Protein AF-A0A953C6B4-F1 (afdb_monomer_lite)

Sequence (116 aa):
MTVPATKDIDAVPDIPLSLEAVELELALQAAEAEEFDKALHGAGARLLFGVHPATGTAQPYVAAVVVGDGADRQFLIVTRPAEGAVSVETAETSKSPLARLAPSFAAVMERWPLPA

Radius of gyration: 17.21 Å; chains: 1; bounding box: 47×42×57 Å

Structure (mmCIF, N/CA/C/O backbone):
data_AF-A0A953C6B4-F1
#
_entry.id   AF-A0A953C6B4-F1
#
loop_
_atom_site.group_PDB
_atom_site.id
_atom_site.type_symbol
_atom_site.label_atom_id
_atom_site.label_alt_id
_atom_site.label_comp_id
_atom_site.label_asym_id
_atom_site.label_entity_id
_atom_site.label_seq_id
_atom_site.pdbx_PDB_ins_code
_atom_site.Cartn_x
_atom_site.Cartn_y
_atom_site.Cartn_z
_atom_site.occupancy
_atom_site.B_iso_or_equiv
_atom_site.auth_seq_id
_atom_site.auth_comp_id
_atom_site.auth_asym_id
_atom_site.auth_atom_id
_atom_site.pdbx_PDB_model_num
ATOM 1 N N . MET A 1 1 ? -26.627 29.272 -37.960 1.00 39.91 1 MET A N 1
ATOM 2 C CA . MET A 1 1 ? -26.473 29.216 -36.491 1.00 39.91 1 MET A CA 1
ATOM 3 C C . MET A 1 1 ? -25.442 28.145 -36.198 1.00 39.91 1 MET A C 1
ATOM 5 O O . MET A 1 1 ? -25.710 26.982 -36.455 1.00 39.91 1 MET A O 1
ATOM 9 N N . THR A 1 2 ? -24.242 28.553 -35.795 1.00 42.84 2 THR A N 1
ATOM 10 C CA . THR A 1 2 ? -23.129 27.651 -35.474 1.00 42.84 2 THR A CA 1
ATOM 11 C C . THR A 1 2 ? -23.256 27.246 -34.013 1.00 42.84 2 THR A C 1
ATOM 13 O O . THR A 1 2 ? -23.220 28.106 -33.137 1.00 42.84 2 THR A O 1
ATOM 16 N N . VAL A 1 3 ? -23.452 25.955 -33.757 1.00 48.31 3 VAL A N 1
ATOM 17 C CA . VAL A 1 3 ? -23.350 25.365 -32.416 1.00 48.31 3 VAL A CA 1
ATOM 18 C C . VAL A 1 3 ? -21.867 25.120 -32.092 1.00 48.31 3 VAL A C 1
ATOM 20 O O . VAL A 1 3 ? -21.134 24.683 -32.981 1.00 48.31 3 VAL A O 1
ATOM 23 N N . PRO A 1 4 ? -21.390 25.453 -30.879 1.00 49.12 4 PRO A N 1
ATOM 24 C CA . PRO A 1 4 ? -19.970 25.416 -30.555 1.00 49.12 4 PRO A CA 1
ATOM 25 C C . PRO A 1 4 ? -19.484 23.986 -30.299 1.00 49.12 4 PRO A C 1
ATOM 27 O O . PRO A 1 4 ? -20.201 23.165 -29.728 1.00 49.12 4 PRO A O 1
ATOM 30 N N . ALA A 1 5 ? -18.240 23.725 -30.703 1.00 48.09 5 ALA A N 1
ATOM 31 C CA . ALA A 1 5 ? -17.498 22.519 -30.371 1.00 48.09 5 ALA A CA 1
ATOM 32 C C . ALA A 1 5 ? -17.418 22.351 -28.847 1.00 48.09 5 ALA A C 1
ATOM 34 O O . ALA A 1 5 ? -16.958 23.245 -28.131 1.00 48.09 5 ALA A O 1
ATOM 35 N N . THR A 1 6 ? -17.884 21.206 -28.353 1.00 45.12 6 THR A N 1
ATOM 36 C CA . THR A 1 6 ? -17.662 20.783 -26.974 1.00 45.12 6 THR A CA 1
ATOM 37 C C . THR A 1 6 ? -16.169 20.535 -26.810 1.00 45.12 6 THR A C 1
ATOM 39 O O . THR A 1 6 ? -15.610 19.631 -27.416 1.00 45.12 6 THR A O 1
ATOM 42 N N . LYS A 1 7 ? -15.539 21.419 -26.038 1.00 45.12 7 LYS A N 1
ATOM 43 C CA . LYS A 1 7 ? -14.154 21.355 -25.582 1.00 45.12 7 LYS A CA 1
ATOM 44 C C . LYS A 1 7 ? -13.857 19.961 -25.029 1.00 45.12 7 LYS A C 1
ATOM 46 O O . LYS A 1 7 ? -14.518 19.551 -24.075 1.00 45.12 7 LYS A O 1
ATOM 51 N N . ASP A 1 8 ? -12.874 19.289 -25.628 1.00 43.97 8 ASP A N 1
ATOM 52 C CA . ASP A 1 8 ? -12.202 18.119 -25.074 1.00 43.97 8 ASP A CA 1
ATOM 53 C C . ASP A 1 8 ? -11.915 18.369 -23.590 1.00 43.97 8 ASP A C 1
ATOM 55 O O . ASP A 1 8 ? -11.144 19.253 -23.208 1.00 43.97 8 ASP A O 1
ATOM 59 N N . ILE A 1 9 ? -12.637 17.645 -22.743 1.00 48.84 9 ILE A N 1
ATOM 60 C CA . ILE A 1 9 ? -12.288 17.472 -21.343 1.00 48.84 9 ILE A CA 1
ATOM 61 C C . ILE A 1 9 ? -11.162 16.449 -21.342 1.00 48.84 9 ILE A C 1
ATOM 63 O O . ILE A 1 9 ? -11.391 15.311 -21.743 1.00 48.84 9 ILE A O 1
ATOM 67 N N . ASP A 1 10 ? -9.962 16.887 -20.956 1.00 40.78 10 ASP A N 1
ATOM 68 C CA . ASP A 1 10 ? -8.794 16.045 -20.698 1.00 40.78 10 ASP A CA 1
ATOM 69 C C . ASP A 1 10 ? -9.231 14.748 -20.006 1.00 40.78 10 ASP A C 1
ATOM 71 O O . ASP A 1 10 ? -9.548 14.731 -18.813 1.00 40.78 10 ASP A O 1
ATOM 75 N N . ALA A 1 11 ? -9.288 13.661 -20.774 1.00 42.50 11 ALA A N 1
ATOM 76 C CA . ALA A 1 11 ? -9.451 12.332 -20.227 1.00 42.50 11 ALA A CA 1
ATOM 77 C C . ALA A 1 11 ? -8.135 12.001 -19.526 1.00 42.50 11 ALA A C 1
ATOM 79 O O . ALA A 1 11 ? -7.171 11.566 -20.154 1.00 42.50 11 ALA A O 1
ATOM 80 N N . VAL A 1 12 ? -8.080 12.262 -18.220 1.00 48.44 12 VAL A N 1
ATOM 81 C CA . VAL A 1 12 ? -7.109 11.600 -17.350 1.00 48.44 12 VAL A CA 1
ATOM 82 C C . VAL A 1 12 ? -7.309 10.104 -17.597 1.00 48.44 12 VAL A C 1
ATOM 84 O O . VAL A 1 12 ? -8.446 9.646 -17.450 1.00 48.44 12 VAL A O 1
ATOM 87 N N . PRO A 1 13 ? -6.292 9.352 -18.053 1.00 48.25 13 PRO A N 1
ATOM 88 C CA . PRO A 1 13 ? -6.466 7.927 -18.254 1.00 48.25 13 PRO A CA 1
ATOM 89 C C . PRO A 1 13 ? -6.839 7.317 -16.904 1.00 48.25 13 PRO A C 1
ATOM 91 O O . PRO A 1 13 ? -6.096 7.431 -15.930 1.00 48.25 13 PRO A O 1
ATOM 94 N N . ASP A 1 14 ? -8.026 6.721 -16.846 1.00 56.19 14 ASP A N 1
ATOM 95 C CA . ASP A 1 14 ? -8.404 5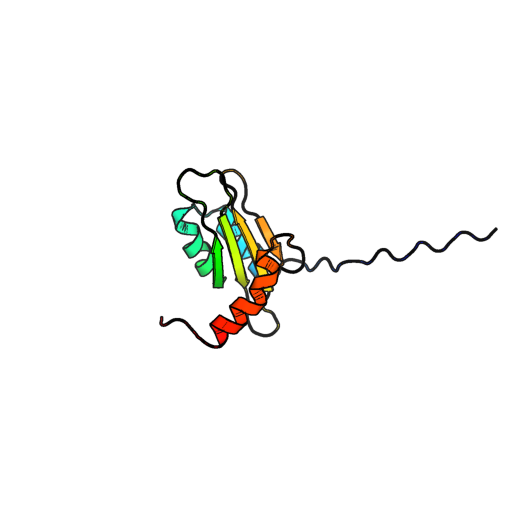.794 -15.791 1.00 56.19 14 ASP A CA 1
ATOM 96 C C . ASP A 1 14 ? -7.509 4.575 -15.992 1.00 56.19 14 ASP A C 1
ATOM 98 O O . ASP A 1 14 ? -7.803 3.709 -16.814 1.00 56.19 14 ASP A O 1
ATOM 102 N N . ILE A 1 15 ? -6.315 4.600 -15.398 1.00 58.12 15 ILE A N 1
ATOM 103 C CA . ILE A 1 15 ? -5.410 3.460 -15.454 1.00 58.12 15 ILE A CA 1
ATOM 104 C C . ILE A 1 15 ? -6.012 2.437 -14.502 1.00 58.12 15 ILE A C 1
ATOM 106 O O . ILE A 1 15 ? -5.991 2.666 -13.287 1.00 58.12 15 ILE A O 1
ATOM 110 N N . PRO A 1 16 ? -6.589 1.342 -15.023 1.00 72.50 16 PRO A N 1
ATOM 111 C CA . PRO A 1 16 ? -7.207 0.357 -14.163 1.00 72.50 16 PRO A CA 1
ATOM 112 C C . PRO A 1 16 ? -6.143 -0.239 -13.239 1.00 72.50 16 PRO A C 1
ATOM 114 O O . PRO A 1 16 ? -4.978 -0.392 -13.616 1.00 72.50 16 PRO A O 1
ATOM 117 N N . LEU A 1 17 ? -6.547 -0.580 -12.018 1.00 82.12 17 LEU A N 1
ATOM 118 C CA . LEU A 1 17 ? -5.734 -1.416 -11.141 1.00 82.12 17 LEU A CA 1
ATOM 119 C C . LEU A 1 17 ? -5.370 -2.707 -11.887 1.00 82.12 17 LEU A C 1
ATOM 121 O O . LEU A 1 17 ? -6.243 -3.335 -12.495 1.00 82.12 17 LEU A O 1
ATOM 125 N N . SER A 1 18 ? -4.092 -3.093 -11.859 1.00 88.69 18 SER A N 1
ATOM 126 C CA . SER A 1 18 ? -3.682 -4.403 -12.362 1.00 88.69 18 SER A CA 1
ATOM 127 C C . SER A 1 18 ? -4.338 -5.525 -11.550 1.00 88.69 18 SER A C 1
ATOM 129 O O . SER A 1 18 ? -4.871 -5.299 -10.458 1.00 88.69 18 SER A O 1
ATOM 131 N N . LEU A 1 19 ? -4.289 -6.758 -12.062 1.00 90.19 19 LEU A N 1
ATOM 132 C CA . LEU A 1 19 ? -4.809 -7.917 -11.331 1.00 90.19 19 LEU A CA 1
ATOM 133 C C . LEU A 1 19 ? -4.112 -8.061 -9.969 1.00 90.19 19 LEU A C 1
ATOM 135 O O . LEU A 1 19 ? -4.780 -8.257 -8.960 1.00 90.19 19 LEU A O 1
ATOM 139 N N . GLU A 1 20 ? -2.794 -7.867 -9.932 1.00 90.00 20 GLU A N 1
ATOM 140 C CA . GLU A 1 20 ? -1.981 -7.905 -8.714 1.00 90.00 20 GLU A CA 1
ATOM 141 C C . GLU A 1 20 ? -2.425 -6.839 -7.708 1.00 90.00 20 GLU A C 1
ATOM 143 O O . GLU A 1 20 ? -2.450 -7.085 -6.505 1.00 90.00 20 GLU A O 1
ATOM 148 N N . ALA A 1 21 ? -2.806 -5.651 -8.183 1.00 91.19 21 ALA A N 1
ATOM 149 C CA . ALA A 1 21 ? -3.303 -4.585 -7.325 1.00 91.19 21 ALA A CA 1
ATOM 150 C C . ALA A 1 21 ? -4.682 -4.917 -6.722 1.00 91.19 21 ALA A C 1
ATOM 152 O O . ALA A 1 21 ? -4.931 -4.608 -5.557 1.00 91.19 21 ALA A O 1
ATOM 153 N N . VAL A 1 22 ? -5.555 -5.586 -7.483 1.00 91.62 22 VAL A N 1
ATOM 154 C CA . VAL A 1 22 ? -6.860 -6.067 -6.993 1.00 91.62 22 VAL A CA 1
ATOM 155 C C . VAL A 1 22 ? -6.686 -7.207 -5.985 1.00 91.62 22 VAL A C 1
ATOM 157 O O . VAL A 1 22 ? -7.338 -7.219 -4.941 1.00 91.62 22 VAL A O 1
ATOM 160 N N . GLU A 1 23 ? -5.793 -8.158 -6.257 1.00 91.69 23 GLU A N 1
ATOM 161 C CA . GLU A 1 23 ? -5.469 -9.246 -5.328 1.00 91.69 23 GLU A CA 1
ATOM 162 C C . GLU A 1 23 ? -4.868 -8.714 -4.024 1.00 91.69 23 GLU A C 1
ATOM 164 O O . GLU A 1 23 ? -5.253 -9.155 -2.938 1.00 91.69 23 GLU A O 1
ATOM 169 N N . LEU A 1 24 ? -3.983 -7.719 -4.128 1.00 92.81 24 LEU A N 1
ATOM 170 C CA . LEU A 1 24 ? -3.440 -7.001 -2.984 1.00 92.81 24 LEU A CA 1
ATOM 171 C C . LEU A 1 24 ? -4.549 -6.355 -2.156 1.00 92.81 24 LEU A C 1
ATOM 173 O O . LEU A 1 24 ? -4.586 -6.544 -0.943 1.00 92.81 24 LEU A O 1
ATOM 177 N N . GLU A 1 25 ? -5.458 -5.610 -2.785 1.00 92.12 25 GLU A N 1
ATOM 178 C CA . GLU A 1 25 ? -6.570 -4.979 -2.077 1.00 92.12 25 GLU A CA 1
ATOM 179 C C . GLU A 1 25 ? -7.395 -6.018 -1.312 1.00 92.12 25 GLU A C 1
ATOM 181 O O . GLU A 1 25 ? -7.609 -5.862 -0.110 1.00 92.12 25 GLU A O 1
ATOM 186 N N . LEU A 1 26 ? -7.784 -7.115 -1.967 1.00 91.88 26 LEU A N 1
ATOM 187 C CA . LEU A 1 26 ? -8.547 -8.197 -1.342 1.00 91.88 26 LEU A CA 1
ATOM 188 C C . LEU A 1 26 ? -7.808 -8.836 -0.160 1.00 91.88 26 LEU A C 1
ATOM 190 O O . LEU A 1 26 ? -8.424 -9.088 0.878 1.00 91.88 26 LEU A O 1
ATOM 194 N N . ALA A 1 27 ? -6.500 -9.070 -0.287 1.00 92.44 27 ALA A N 1
ATOM 195 C CA . ALA A 1 27 ? -5.684 -9.602 0.800 1.00 92.44 27 ALA A CA 1
ATOM 196 C C . ALA A 1 27 ? -5.650 -8.648 2.005 1.00 92.44 27 ALA A C 1
ATOM 198 O O . ALA A 1 27 ? -5.740 -9.092 3.149 1.00 92.44 27 ALA A O 1
ATOM 199 N N . LEU A 1 28 ? -5.570 -7.337 1.760 1.00 92.50 28 LEU A N 1
ATOM 200 C CA . LEU A 1 28 ? -5.514 -6.326 2.814 1.00 92.50 28 LEU A CA 1
ATOM 201 C C . LEU A 1 28 ? -6.864 -6.076 3.486 1.00 92.50 28 LEU A C 1
ATOM 203 O O . LEU A 1 28 ? -6.880 -5.762 4.673 1.00 92.50 28 LEU A O 1
ATOM 207 N N . GLN A 1 29 ? -7.986 -6.245 2.778 1.00 92.00 29 GLN A N 1
ATOM 208 C CA . GLN A 1 29 ? -9.314 -6.177 3.407 1.00 92.00 29 GLN A CA 1
ATOM 209 C C . GLN A 1 29 ? -9.501 -7.252 4.483 1.00 92.00 29 GLN A C 1
ATOM 211 O O . GLN A 1 29 ? -10.253 -7.049 5.432 1.00 92.00 29 GLN A O 1
ATOM 216 N N . ALA A 1 30 ? -8.838 -8.400 4.330 1.00 88.06 30 ALA A N 1
ATOM 217 C CA . ALA A 1 30 ? -8.906 -9.509 5.276 1.00 88.06 30 ALA A CA 1
ATOM 218 C C . ALA A 1 30 ? -7.834 -9.441 6.381 1.00 88.06 30 ALA A C 1
ATOM 220 O O . ALA A 1 30 ? -7.840 -10.289 7.271 1.00 88.06 30 ALA A O 1
ATOM 221 N N . ALA A 1 31 ? -6.903 -8.484 6.310 1.00 88.00 31 ALA A N 1
ATOM 222 C CA . ALA A 1 31 ? -5.750 -8.417 7.197 1.00 88.00 31 ALA A CA 1
ATOM 223 C C . ALA A 1 31 ? -6.018 -7.563 8.444 1.00 88.00 31 ALA A C 1
ATOM 225 O O . ALA A 1 31 ? -6.479 -6.420 8.366 1.00 88.00 31 ALA A O 1
ATOM 226 N N . GLU A 1 32 ? -5.626 -8.094 9.600 1.00 84.88 32 GLU A N 1
ATOM 227 C CA . GLU A 1 32 ? -5.565 -7.327 10.842 1.00 84.88 32 GLU A CA 1
ATOM 228 C C . GLU A 1 32 ? -4.400 -6.322 10.825 1.00 84.88 32 GLU A C 1
ATOM 230 O O . GLU A 1 32 ? -3.483 -6.395 10.000 1.00 84.88 32 GLU A O 1
ATOM 235 N N . ALA A 1 33 ? -4.419 -5.363 11.756 1.00 79.06 33 ALA A N 1
ATOM 236 C CA . ALA A 1 33 ? -3.434 -4.278 11.806 1.00 79.06 33 ALA A CA 1
ATOM 237 C C . ALA A 1 33 ? -1.994 -4.783 11.889 1.00 79.06 33 ALA A C 1
ATOM 239 O O . ALA A 1 33 ? -1.101 -4.270 11.218 1.00 79.06 33 ALA A O 1
ATOM 240 N N . GLU A 1 34 ? -1.788 -5.781 12.736 1.00 81.75 34 GLU A N 1
ATOM 241 C CA . GLU A 1 34 ? -0.496 -6.363 13.065 1.00 81.75 34 GLU A CA 1
ATOM 242 C C . GLU A 1 34 ? 0.034 -7.256 11.938 1.00 81.75 34 GLU A C 1
ATOM 244 O O . GLU A 1 34 ? 1.225 -7.560 11.892 1.00 81.75 34 GLU A O 1
ATOM 249 N N . GLU A 1 35 ? -0.838 -7.667 11.017 1.00 86.31 35 GLU A N 1
ATOM 250 C CA . GLU A 1 35 ? -0.512 -8.550 9.899 1.00 86.31 35 GLU A CA 1
ATOM 251 C C . GLU A 1 35 ? -0.398 -7.800 8.570 1.00 86.31 35 GLU A C 1
ATOM 253 O O . GLU A 1 35 ? -0.079 -8.409 7.550 1.00 86.31 35 GLU A O 1
ATOM 258 N N . PHE A 1 36 ? -0.615 -6.483 8.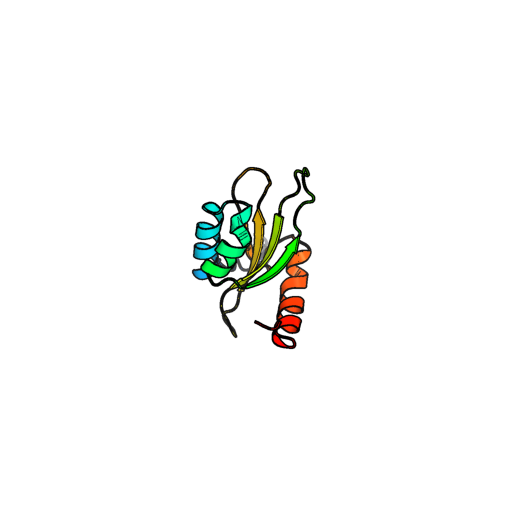568 1.00 84.12 36 PHE A N 1
ATOM 259 C CA . PHE A 1 36 ? -0.717 -5.688 7.347 1.00 84.12 36 PHE A CA 1
ATOM 260 C C . PHE A 1 36 ? 0.535 -5.782 6.465 1.00 84.12 36 PHE A C 1
ATOM 262 O O . PHE A 1 36 ? 0.439 -6.075 5.275 1.00 84.12 36 PHE A O 1
ATOM 269 N N . ASP A 1 37 ? 1.726 -5.645 7.054 1.00 84.06 37 ASP A N 1
ATOM 270 C CA . ASP A 1 37 ? 2.994 -5.764 6.321 1.00 84.06 37 ASP A CA 1
ATOM 271 C C . ASP A 1 37 ? 3.210 -7.185 5.772 1.00 84.06 37 ASP A C 1
ATOM 273 O O . ASP A 1 37 ? 3.754 -7.381 4.682 1.00 84.06 37 ASP A O 1
ATOM 277 N N . LYS A 1 38 ? 2.736 -8.203 6.500 1.00 87.38 38 LYS A N 1
ATOM 278 C CA . LYS A 1 38 ? 2.791 -9.599 6.056 1.00 87.38 38 LYS A CA 1
ATOM 279 C C . LYS A 1 38 ? 1.819 -9.848 4.902 1.00 87.38 38 LYS A C 1
ATOM 281 O O . LYS A 1 38 ? 2.175 -10.573 3.977 1.00 87.38 38 LYS A O 1
ATOM 286 N N . ALA A 1 39 ? 0.629 -9.254 4.940 1.00 90.62 39 ALA A N 1
ATOM 287 C CA . ALA A 1 39 ? -0.353 -9.332 3.865 1.00 90.62 39 ALA A CA 1
ATOM 288 C C . ALA A 1 39 ? 0.155 -8.645 2.589 1.00 90.62 39 ALA A C 1
ATOM 290 O O . ALA A 1 39 ? 0.063 -9.240 1.517 1.00 90.62 39 ALA A O 1
ATOM 291 N N . LEU A 1 40 ? 0.787 -7.468 2.711 1.00 90.31 40 LEU A N 1
ATOM 292 C CA . LEU A 1 40 ? 1.466 -6.791 1.598 1.00 90.31 40 LEU A CA 1
ATOM 293 C C . LEU A 1 40 ? 2.473 -7.728 0.915 1.00 90.31 40 LEU A C 1
ATOM 295 O O . LEU A 1 40 ? 2.379 -7.981 -0.285 1.00 90.31 40 LEU A O 1
ATOM 299 N N . HIS A 1 41 ? 3.404 -8.290 1.691 1.00 87.12 41 HIS A N 1
ATOM 300 C CA . HIS A 1 41 ? 4.422 -9.196 1.156 1.00 87.12 41 HIS A CA 1
ATOM 301 C C . HIS A 1 41 ? 3.828 -10.498 0.600 1.00 87.12 41 HIS A C 1
ATOM 303 O O . HIS A 1 41 ? 4.289 -10.993 -0.427 1.00 87.12 41 HIS A O 1
ATOM 309 N N . GLY A 1 42 ? 2.804 -11.055 1.253 1.00 87.62 42 GLY A N 1
ATOM 310 C CA . GLY A 1 42 ? 2.133 -12.283 0.822 1.00 87.62 42 GLY A CA 1
ATOM 311 C C . GLY A 1 42 ? 1.404 -12.144 -0.516 1.00 87.62 42 GLY A C 1
ATOM 312 O O . GLY A 1 42 ? 1.362 -13.103 -1.280 1.00 87.62 42 GLY A O 1
ATOM 313 N N . ALA A 1 43 ? 0.897 -10.948 -0.820 1.00 88.75 43 ALA A N 1
ATOM 314 C CA . ALA A 1 43 ? 0.279 -10.602 -2.099 1.00 88.75 43 ALA A CA 1
ATOM 315 C C . ALA A 1 43 ? 1.299 -10.187 -3.182 1.00 88.75 43 ALA A C 1
ATOM 317 O O . ALA A 1 43 ? 0.922 -9.690 -4.238 1.00 88.75 43 ALA A O 1
ATOM 318 N N . GLY A 1 44 ? 2.604 -10.353 -2.931 1.00 87.75 44 GLY A N 1
ATOM 319 C CA . GLY A 1 44 ? 3.655 -10.012 -3.894 1.00 87.75 44 GLY A CA 1
ATOM 320 C C . GLY A 1 44 ? 3.955 -8.514 -4.006 1.00 87.75 44 GLY A C 1
ATOM 321 O O . GLY A 1 44 ? 4.742 -8.114 -4.866 1.00 87.75 44 GLY A O 1
ATOM 322 N N . ALA A 1 45 ? 3.384 -7.677 -3.135 1.00 92.56 45 ALA A N 1
ATOM 323 C CA . ALA A 1 45 ? 3.726 -6.265 -3.070 1.00 92.56 45 ALA A CA 1
ATOM 324 C C . ALA A 1 45 ? 5.025 -6.056 -2.285 1.00 92.56 45 ALA A C 1
ATOM 326 O O . ALA A 1 45 ? 5.272 -6.679 -1.251 1.00 92.56 45 ALA A O 1
ATOM 327 N N . ARG A 1 46 ? 5.854 -5.121 -2.749 1.00 91.56 46 ARG A N 1
ATOM 328 C CA . ARG A 1 46 ? 7.033 -4.649 -2.016 1.00 91.56 46 ARG A CA 1
ATOM 329 C C . ARG A 1 46 ? 6.719 -3.307 -1.371 1.00 91.56 46 ARG A C 1
ATOM 331 O O . ARG A 1 46 ? 6.366 -2.352 -2.067 1.00 91.56 46 ARG A O 1
ATOM 338 N N . LEU A 1 47 ? 6.875 -3.227 -0.052 1.00 91.25 47 LEU A N 1
ATOM 339 C CA . LEU A 1 47 ? 6.729 -1.978 0.688 1.00 91.25 47 LEU A CA 1
ATOM 340 C C . LEU A 1 47 ? 7.888 -1.033 0.351 1.00 91.25 47 LEU A C 1
ATOM 342 O O . LEU A 1 47 ? 9.051 -1.396 0.513 1.00 91.25 47 LEU A O 1
ATOM 346 N N . LEU A 1 48 ? 7.574 0.180 -0.111 1.00 91.44 48 LEU A N 1
ATOM 347 C CA . LEU A 1 48 ? 8.573 1.226 -0.345 1.00 91.44 48 LEU A CA 1
ATOM 348 C C . LEU A 1 48 ? 8.788 2.049 0.922 1.00 91.44 48 LEU A C 1
ATOM 350 O O . LEU A 1 48 ? 9.919 2.283 1.337 1.00 91.44 48 LEU A O 1
ATOM 354 N N . PHE A 1 49 ? 7.686 2.493 1.525 1.00 89.12 49 PHE A N 1
ATOM 355 C CA . PHE A 1 49 ? 7.660 3.160 2.819 1.00 89.12 49 PHE A CA 1
ATOM 356 C C . PHE A 1 49 ? 6.222 3.207 3.348 1.00 89.12 49 PHE A C 1
ATOM 358 O O . PHE A 1 49 ? 5.262 3.267 2.577 1.00 89.12 49 PHE A O 1
ATOM 365 N N . GLY A 1 50 ? 6.086 3.220 4.672 1.00 87.50 50 GLY A N 1
ATOM 366 C CA . GLY A 1 50 ? 4.811 3.332 5.375 1.00 87.50 50 GLY A CA 1
ATOM 367 C C . GLY A 1 50 ? 4.862 4.430 6.428 1.00 87.50 50 GLY A C 1
ATOM 368 O O . GLY A 1 50 ? 5.876 4.626 7.099 1.00 87.50 50 GLY A O 1
ATOM 369 N N . VAL A 1 51 ? 3.761 5.158 6.571 1.00 86.44 51 VAL A N 1
ATOM 370 C CA . VAL A 1 51 ? 3.534 6.096 7.666 1.00 86.44 51 VAL A CA 1
ATOM 371 C C . VAL A 1 51 ? 2.563 5.427 8.626 1.00 86.44 51 VAL A C 1
ATOM 373 O O . VAL A 1 51 ? 1.368 5.326 8.349 1.00 86.44 51 VAL A O 1
ATOM 376 N N . HIS A 1 52 ? 3.096 4.946 9.750 1.00 80.44 52 HIS A N 1
ATOM 377 C CA . HIS A 1 52 ? 2.280 4.379 10.815 1.00 80.44 52 HIS A CA 1
ATOM 378 C C . HIS A 1 52 ? 1.703 5.488 11.694 1.00 80.44 52 HIS A C 1
ATOM 380 O O . HIS A 1 52 ? 2.435 6.410 12.073 1.00 80.44 52 HIS A O 1
ATOM 386 N N . PRO A 1 53 ? 0.412 5.404 12.054 1.00 76.69 53 PRO A N 1
ATOM 387 C CA . PRO A 1 53 ? -0.153 6.312 13.030 1.00 76.69 53 PRO A CA 1
ATOM 388 C C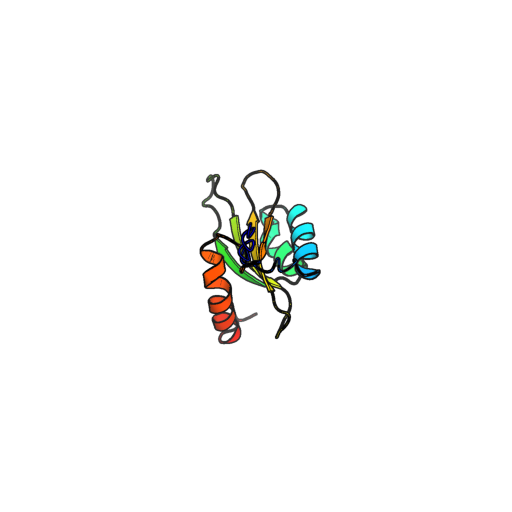 . PRO A 1 53 ? 0.547 6.118 14.373 1.00 76.69 53 PRO A C 1
ATOM 390 O O . PRO A 1 53 ? 0.854 4.995 14.782 1.00 76.69 53 PRO A O 1
ATOM 393 N N . ALA A 1 54 ? 0.783 7.218 15.087 1.00 74.56 54 ALA A N 1
ATOM 394 C CA . ALA A 1 54 ? 1.207 7.122 16.475 1.00 74.56 54 ALA A CA 1
ATOM 395 C C . ALA A 1 54 ? 0.127 6.384 17.285 1.00 74.56 54 ALA A C 1
ATOM 397 O O . ALA A 1 54 ? -1.074 6.558 17.040 1.00 74.56 54 ALA A O 1
ATOM 398 N N . THR A 1 55 ? 0.550 5.568 18.251 1.00 71.75 55 THR A N 1
ATOM 399 C CA . THR A 1 55 ? -0.356 4.780 19.094 1.00 71.75 55 THR A CA 1
ATOM 400 C C . THR A 1 55 ? -1.435 5.671 19.715 1.00 71.75 55 THR A C 1
ATOM 402 O O . THR A 1 55 ? -1.126 6.693 20.326 1.00 71.75 55 THR A O 1
ATOM 405 N N . GLY A 1 56 ? -2.704 5.287 19.556 1.00 67.94 56 GLY A N 1
ATOM 406 C CA . GLY A 1 56 ? -3.851 6.036 20.083 1.00 67.94 56 GLY A CA 1
ATOM 407 C C . GLY A 1 56 ? -4.310 7.222 19.227 1.00 67.94 56 GLY A C 1
ATOM 408 O O . GLY A 1 56 ? -5.175 7.978 19.664 1.00 67.94 56 GLY A O 1
ATOM 409 N N . THR A 1 57 ? -3.764 7.401 18.020 1.00 72.19 57 THR A N 1
ATOM 410 C CA . THR A 1 57 ? -4.282 8.383 17.055 1.00 72.19 57 THR A CA 1
ATOM 411 C C . THR A 1 57 ? -5.251 7.737 16.069 1.00 72.19 57 THR A C 1
ATOM 413 O O . THR A 1 57 ? -5.053 6.606 15.640 1.00 72.19 57 THR A O 1
ATOM 416 N N . ALA A 1 58 ? -6.280 8.483 15.664 1.00 77.38 58 ALA A N 1
ATOM 417 C CA . ALA A 1 58 ? -7.221 8.071 14.619 1.00 77.38 58 ALA A CA 1
ATOM 418 C C . ALA A 1 58 ? -6.674 8.305 13.194 1.00 77.38 58 ALA A C 1
ATOM 420 O O . ALA A 1 58 ? -7.443 8.386 12.237 1.00 77.38 58 ALA A O 1
ATOM 421 N N . GLN A 1 59 ? -5.358 8.501 13.043 1.00 82.81 59 GLN A N 1
ATOM 422 C CA . GLN A 1 59 ? -4.766 8.724 11.728 1.00 82.81 59 GLN A CA 1
ATOM 423 C C . GLN A 1 59 ? -4.737 7.413 10.934 1.00 82.81 59 GLN A C 1
ATOM 425 O O . GLN A 1 59 ? -4.495 6.354 11.515 1.00 82.81 59 GLN A O 1
ATOM 430 N N . PRO A 1 60 ? -4.979 7.461 9.614 1.00 87.00 60 PRO A N 1
ATOM 431 C CA . PRO A 1 60 ? -4.861 6.279 8.783 1.00 87.00 60 PRO A CA 1
ATOM 432 C C . PRO A 1 60 ? -3.395 5.853 8.672 1.00 87.00 60 PRO A C 1
ATOM 434 O O . PRO A 1 60 ? -2.494 6.691 8.595 1.00 87.00 60 PRO A O 1
ATOM 437 N N . TYR A 1 61 ? -3.168 4.546 8.602 1.00 88.50 61 TYR A N 1
ATOM 438 C CA . TYR A 1 61 ? -1.924 4.018 8.061 1.00 88.50 61 TYR A CA 1
ATOM 439 C C . TYR A 1 61 ? -1.912 4.265 6.553 1.00 88.50 61 TYR A C 1
ATOM 441 O O . TYR A 1 61 ? -2.887 3.957 5.867 1.00 88.50 61 TYR A O 1
ATOM 449 N N . VAL A 1 62 ? -0.821 4.826 6.037 1.00 91.69 62 VAL A N 1
ATOM 450 C CA . VAL A 1 62 ? -0.661 5.063 4.598 1.00 91.69 62 VAL A CA 1
ATOM 451 C C . VAL A 1 62 ? 0.673 4.500 4.147 1.00 91.69 62 VAL A C 1
ATOM 453 O O . VAL A 1 62 ? 1.714 4.874 4.687 1.00 91.69 62 VAL A O 1
ATOM 456 N N . ALA A 1 63 ? 0.654 3.645 3.133 1.00 93.38 63 ALA A N 1
ATOM 457 C CA . ALA A 1 63 ? 1.849 3.051 2.555 1.00 93.38 63 ALA A CA 1
ATOM 458 C C . ALA A 1 63 ? 1.933 3.300 1.055 1.00 93.38 63 ALA A C 1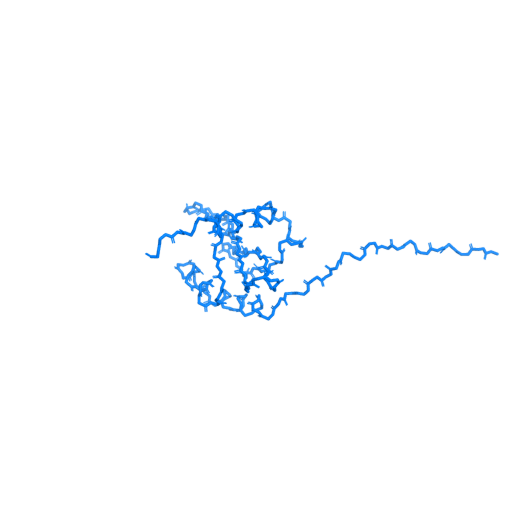
ATOM 460 O O . ALA A 1 63 ? 0.928 3.287 0.347 1.00 93.38 63 ALA A O 1
ATOM 461 N N . ALA A 1 64 ? 3.158 3.495 0.578 1.00 94.88 64 ALA A N 1
ATOM 462 C CA . ALA A 1 64 ? 3.484 3.379 -0.830 1.00 94.88 64 ALA A CA 1
ATOM 463 C C . ALA A 1 64 ? 4.100 2.003 -1.073 1.00 94.88 64 ALA A C 1
ATOM 465 O O . ALA A 1 64 ? 5.068 1.615 -0.411 1.00 94.88 64 ALA A O 1
ATOM 466 N N . VAL A 1 65 ? 3.547 1.279 -2.036 1.00 95.06 65 VAL A N 1
ATOM 467 C CA . VAL A 1 65 ? 3.992 -0.064 -2.403 1.00 95.06 65 VAL A CA 1
ATOM 468 C C . VAL A 1 65 ? 4.182 -0.160 -3.909 1.00 95.06 65 VAL A C 1
ATOM 470 O O . VAL A 1 65 ? 3.680 0.667 -4.673 1.00 95.06 65 VAL A O 1
ATOM 473 N N . VAL A 1 66 ? 4.929 -1.168 -4.339 1.00 94.56 66 VAL A N 1
ATOM 474 C CA . VAL A 1 66 ? 5.051 -1.529 -5.750 1.00 94.56 66 VAL A CA 1
ATOM 475 C C . VAL A 1 66 ? 4.651 -2.985 -5.937 1.00 94.56 66 VAL A C 1
ATOM 477 O O . VAL A 1 66 ? 5.108 -3.853 -5.191 1.00 94.56 66 VAL A O 1
ATOM 480 N N . VAL A 1 67 ? 3.804 -3.239 -6.929 1.00 93.25 67 VAL A N 1
ATOM 481 C CA . VAL A 1 67 ? 3.475 -4.584 -7.420 1.00 93.25 67 VAL A CA 1
ATOM 482 C C . VAL A 1 67 ? 4.074 -4.772 -8.808 1.00 93.25 67 VAL A C 1
ATOM 484 O O . VAL A 1 67 ? 4.338 -3.789 -9.504 1.00 93.25 67 VAL A O 1
ATOM 487 N N . GLY A 1 68 ? 4.318 -6.024 -9.192 1.00 90.25 68 GLY A N 1
ATOM 488 C CA . GLY A 1 68 ? 4.969 -6.355 -10.458 1.00 90.25 68 GLY A CA 1
ATOM 489 C C . GLY A 1 68 ? 6.440 -5.926 -10.534 1.00 90.25 68 GLY A C 1
ATOM 490 O O . GLY A 1 68 ? 7.065 -5.475 -9.560 1.00 90.25 68 GLY A O 1
ATOM 491 N N . ASP A 1 69 ? 7.009 -6.083 -11.723 1.00 86.06 69 ASP A N 1
ATOM 492 C CA . ASP A 1 69 ? 8.417 -5.846 -12.010 1.00 86.06 69 ASP A CA 1
ATOM 493 C C . ASP A 1 69 ? 8.642 -5.212 -13.390 1.00 86.06 69 ASP A C 1
ATOM 495 O O . ASP A 1 69 ? 7.758 -5.144 -14.241 1.00 86.06 69 ASP A O 1
ATOM 499 N N . GLY A 1 70 ? 9.850 -4.678 -13.592 1.00 85.19 70 GLY A N 1
ATOM 500 C CA . GLY A 1 70 ? 10.262 -4.115 -14.875 1.00 85.19 70 GLY A CA 1
ATOM 501 C C . GLY A 1 70 ? 9.326 -3.019 -15.394 1.00 85.19 70 GLY A C 1
ATOM 502 O O . GLY A 1 70 ? 9.123 -2.001 -14.730 1.00 85.19 70 GLY A O 1
ATOM 503 N N . ALA A 1 71 ? 8.821 -3.218 -16.612 1.00 82.94 71 ALA A N 1
ATOM 504 C CA . ALA A 1 71 ? 7.928 -2.286 -17.298 1.00 82.94 71 ALA A CA 1
ATOM 505 C C . ALA A 1 71 ? 6.469 -2.382 -16.824 1.00 82.94 71 ALA A C 1
ATOM 507 O O . ALA A 1 71 ? 5.740 -1.404 -16.960 1.00 82.94 71 ALA A O 1
ATOM 508 N N . ASP A 1 72 ? 6.079 -3.514 -16.234 1.00 85.00 72 ASP A N 1
ATOM 509 C CA . ASP A 1 72 ? 4.709 -3.785 -15.783 1.00 85.00 72 ASP A CA 1
ATOM 510 C C . ASP A 1 72 ? 4.507 -3.426 -14.301 1.00 85.00 72 ASP A C 1
ATOM 512 O O . ASP A 1 72 ? 3.436 -3.638 -13.733 1.00 85.00 72 ASP A O 1
ATOM 516 N N . ARG A 1 73 ? 5.536 -2.866 -13.645 1.00 90.88 73 ARG A N 1
ATOM 517 C CA . ARG A 1 73 ? 5.441 -2.466 -12.241 1.00 90.88 73 ARG A CA 1
ATOM 518 C C . ARG A 1 73 ? 4.451 -1.315 -12.064 1.00 90.88 73 ARG A C 1
ATOM 520 O O . ARG A 1 73 ? 4.543 -0.291 -12.743 1.00 90.88 73 ARG A O 1
ATOM 527 N N . GLN A 1 74 ? 3.586 -1.434 -11.066 1.00 94.06 74 GLN A N 1
ATOM 528 C CA . GLN A 1 74 ? 2.615 -0.407 -10.711 1.00 94.06 74 GLN A CA 1
ATOM 529 C C . GLN A 1 74 ? 2.876 0.096 -9.292 1.00 94.06 74 GLN A C 1
ATOM 531 O O . GLN A 1 74 ? 3.022 -0.681 -8.347 1.00 94.06 74 GLN A O 1
ATOM 536 N N . PHE A 1 75 ? 2.941 1.418 -9.140 1.00 95.25 75 PHE A N 1
ATOM 537 C CA . PHE A 1 75 ? 3.047 2.062 -7.835 1.00 95.25 75 PHE A CA 1
ATOM 538 C C . PHE A 1 75 ? 1.654 2.294 -7.269 1.00 95.25 75 PHE A C 1
ATOM 540 O O . PHE A 1 75 ? 0.805 2.890 -7.936 1.00 95.25 75 PHE A O 1
ATOM 547 N N . LEU A 1 76 ? 1.438 1.858 -6.034 1.00 95.81 76 LEU A N 1
ATOM 548 C CA . LEU A 1 76 ? 0.149 1.934 -5.365 1.00 95.81 76 LEU A CA 1
ATOM 549 C C . LEU A 1 76 ? 0.279 2.691 -4.046 1.00 95.81 76 LEU A C 1
ATOM 551 O O . LEU A 1 76 ? 1.285 2.585 -3.340 1.00 95.81 76 LEU A O 1
ATOM 555 N N . ILE A 1 77 ? -0.768 3.436 -3.714 1.00 95.62 77 ILE A N 1
ATOM 556 C CA . ILE A 1 77 ? -0.995 4.007 -2.397 1.00 95.62 77 ILE A CA 1
ATOM 557 C C . ILE A 1 77 ? -2.068 3.187 -1.709 1.00 95.62 77 ILE A C 1
ATOM 559 O O . ILE A 1 77 ? -3.202 3.101 -2.172 1.00 95.62 77 ILE A O 1
ATOM 563 N N . VAL A 1 78 ? -1.682 2.612 -0.580 1.00 94.69 78 VAL A N 1
ATOM 564 C CA . VAL A 1 78 ? -2.557 1.853 0.297 1.00 94.69 78 VAL A CA 1
ATOM 565 C C . VAL A 1 78 ? -2.905 2.736 1.481 1.00 94.69 78 VAL A C 1
ATOM 567 O O . VAL A 1 78 ? -2.011 3.220 2.175 1.00 94.69 78 VAL A O 1
ATOM 570 N N . THR A 1 79 ? -4.194 2.940 1.725 1.00 92.94 79 THR A N 1
ATOM 571 C CA . THR A 1 79 ? -4.683 3.677 2.891 1.00 92.94 79 THR A CA 1
ATOM 572 C C . THR A 1 79 ? -5.540 2.754 3.734 1.00 92.94 79 THR A C 1
ATOM 574 O O . THR A 1 79 ? -6.568 2.261 3.282 1.00 92.94 79 THR A O 1
ATOM 577 N N . ARG A 1 80 ? -5.136 2.540 4.984 1.00 90.38 80 ARG A N 1
ATOM 578 C CA . ARG A 1 80 ? -5.934 1.834 5.980 1.00 90.38 80 ARG A CA 1
ATOM 579 C C . ARG A 1 80 ? -6.427 2.836 7.022 1.00 90.38 80 ARG A C 1
ATOM 581 O O . ARG A 1 80 ? -5.615 3.343 7.800 1.00 90.38 80 ARG A O 1
ATOM 588 N N . PRO A 1 81 ? -7.729 3.147 7.053 1.00 88.38 81 PRO A N 1
ATOM 589 C CA . PRO A 1 81 ? -8.286 3.972 8.112 1.00 88.38 81 PRO A CA 1
ATOM 590 C C . PRO A 1 81 ? -8.266 3.224 9.454 1.00 88.38 81 PRO A C 1
ATOM 592 O O . PRO A 1 81 ? -8.124 2.004 9.498 1.00 88.38 81 PRO A O 1
ATOM 595 N N . ALA A 1 82 ? -8.416 3.960 10.559 1.00 83.31 82 ALA A N 1
ATOM 596 C CA . ALA A 1 82 ? -8.574 3.351 11.884 1.00 83.31 82 ALA A CA 1
ATOM 597 C C . ALA A 1 82 ? -9.857 2.500 11.975 1.00 83.31 82 ALA A C 1
ATOM 599 O O . ALA A 1 82 ? -9.880 1.485 12.662 1.00 83.31 82 ALA A O 1
ATOM 600 N N . GLU A 1 83 ? -10.898 2.906 11.245 1.00 81.50 83 GLU A N 1
ATOM 601 C CA . GLU A 1 83 ? -12.156 2.182 11.080 1.00 81.50 83 GLU A CA 1
ATOM 602 C C . GLU A 1 83 ? -12.591 2.249 9.611 1.00 81.50 83 GLU A C 1
ATOM 604 O O . GLU A 1 83 ? -12.497 3.304 8.980 1.00 81.50 83 GLU A O 1
ATOM 609 N N . GLY A 1 84 ? -13.098 1.139 9.072 1.00 85.12 84 GLY A N 1
ATOM 610 C CA . GLY A 1 84 ? -13.577 1.045 7.692 1.00 85.12 84 GLY A CA 1
ATOM 611 C C . GLY A 1 84 ? -12.684 0.196 6.788 1.00 85.12 84 GLY A C 1
ATOM 612 O O . GLY A 1 84 ? -11.821 -0.542 7.256 1.00 85.12 84 GLY A O 1
ATOM 613 N N . ALA A 1 85 ? -12.943 0.281 5.484 1.00 88.81 85 ALA A N 1
ATOM 614 C CA . ALA A 1 85 ? -12.265 -0.522 4.47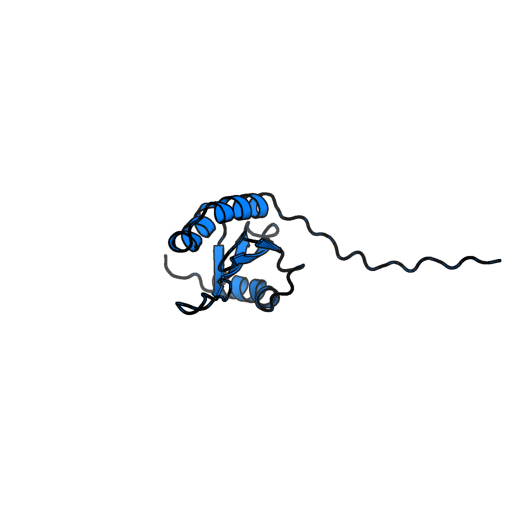4 1.00 88.81 85 ALA A CA 1
ATOM 615 C C . ALA A 1 85 ? -10.910 0.078 4.083 1.00 88.81 85 ALA A C 1
ATOM 617 O O . ALA A 1 85 ? -10.736 1.299 4.061 1.00 88.81 85 ALA A O 1
ATOM 618 N N . VAL A 1 86 ? -9.971 -0.796 3.730 1.00 91.94 86 VAL A N 1
ATOM 619 C CA . VAL A 1 86 ? -8.712 -0.397 3.091 1.00 91.94 86 VAL A CA 1
ATOM 620 C C . VAL A 1 86 ? -9.029 0.186 1.710 1.00 91.94 86 VAL A C 1
ATOM 622 O O . VAL A 1 86 ? -9.977 -0.250 1.065 1.00 91.94 86 VAL A O 1
ATOM 625 N N . SER A 1 87 ? -8.264 1.168 1.245 1.00 92.19 87 SER A N 1
ATOM 626 C CA . SER A 1 87 ? -8.295 1.590 -0.156 1.00 92.19 87 SER A CA 1
ATOM 627 C C . SER A 1 87 ? -6.937 1.383 -0.805 1.00 92.19 87 SER A C 1
ATOM 629 O O . SER A 1 87 ? -5.894 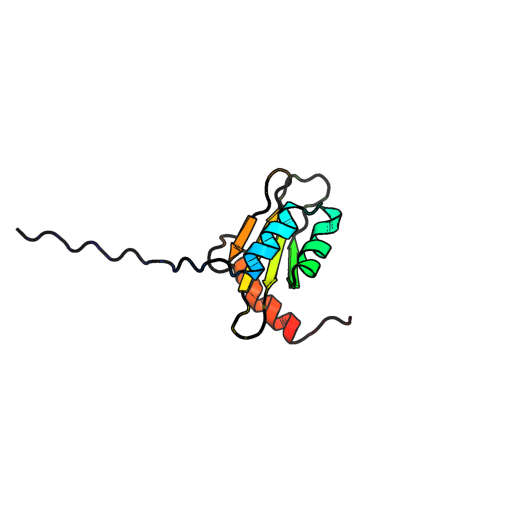1.601 -0.178 1.00 92.19 87 SER A O 1
ATOM 631 N N . VAL A 1 88 ? -6.958 0.968 -2.069 1.00 94.19 88 VAL A N 1
ATOM 632 C CA . VAL A 1 88 ? -5.773 0.847 -2.914 1.00 94.19 88 VAL A CA 1
ATOM 633 C C . VAL A 1 88 ? -5.989 1.696 -4.157 1.00 94.19 88 VAL A C 1
ATOM 635 O O . VAL A 1 88 ? -6.950 1.521 -4.897 1.00 94.19 88 VAL A O 1
ATOM 638 N N . GLU A 1 89 ? -5.095 2.650 -4.377 1.00 94.31 89 GLU A N 1
ATOM 639 C CA . GLU A 1 89 ? -5.149 3.568 -5.512 1.00 94.31 89 GLU A CA 1
ATOM 640 C C . GLU A 1 89 ? -3.812 3.561 -6.243 1.00 94.31 89 GLU A C 1
ATOM 642 O O . GLU A 1 89 ? -2.760 3.373 -5.633 1.00 94.31 89 GLU A O 1
ATOM 647 N N . THR A 1 90 ? -3.818 3.838 -7.544 1.00 94.81 90 THR A N 1
ATOM 648 C CA . THR A 1 90 ? -2.563 4.052 -8.271 1.00 94.81 90 THR A CA 1
ATOM 649 C C . THR A 1 90 ? -1.879 5.333 -7.784 1.00 94.81 90 THR A C 1
ATOM 651 O O . THR A 1 90 ? -2.537 6.310 -7.418 1.00 94.81 90 THR A O 1
ATOM 654 N N . ALA A 1 91 ? -0.547 5.376 -7.812 1.00 93.25 91 ALA A N 1
ATOM 655 C CA . ALA A 1 91 ? 0.189 6.602 -7.506 1.00 93.25 91 ALA A CA 1
ATOM 656 C C . ALA A 1 91 ? -0.119 7.742 -8.501 1.00 93.25 91 ALA A C 1
ATOM 658 O O . ALA A 1 91 ? 0.051 8.913 -8.168 1.00 93.25 91 ALA A O 1
ATOM 659 N N . GLU A 1 92 ? -0.591 7.419 -9.705 1.00 90.25 92 GLU A N 1
ATOM 660 C CA . GLU A 1 92 ? -0.944 8.398 -10.738 1.00 90.25 92 GLU A CA 1
ATOM 661 C C . GLU A 1 92 ? -2.258 9.121 -10.423 1.00 90.25 92 GLU A C 1
ATOM 663 O O . GLU A 1 92 ? -2.392 10.318 -10.679 1.00 90.25 92 GLU A O 1
ATOM 668 N N . THR A 1 93 ? -3.207 8.410 -9.812 1.00 90.19 93 THR A N 1
ATOM 669 C CA . THR A 1 93 ? -4.530 8.936 -9.449 1.00 90.19 93 THR A CA 1
ATOM 670 C C . THR A 1 93 ? -4.613 9.406 -7.995 1.00 90.19 93 THR A C 1
ATOM 672 O O . THR A 1 93 ? -5.512 10.176 -7.648 1.00 90.19 93 THR A O 1
ATOM 675 N N . SER A 1 94 ? -3.684 8.976 -7.136 1.00 90.88 94 SER A N 1
ATOM 676 C CA . SER A 1 94 ? -3.724 9.282 -5.707 1.00 90.88 94 SER A CA 1
ATOM 677 C C . SER A 1 94 ? -3.391 10.745 -5.405 1.00 90.88 94 SER A C 1
ATOM 679 O O . SER A 1 94 ? -2.426 11.332 -5.899 1.00 90.88 94 SER A O 1
ATOM 681 N N . LYS A 1 95 ? -4.164 11.334 -4.489 1.00 89.69 95 LYS A N 1
ATOM 682 C CA . LYS A 1 95 ? -3.915 12.683 -3.951 1.00 89.69 95 LYS A CA 1
ATOM 683 C C . LYS A 1 95 ? -2.897 12.697 -2.810 1.00 89.69 95 LYS A C 1
ATOM 685 O O . LYS A 1 95 ? -2.544 13.775 -2.328 1.00 89.69 95 LYS A O 1
ATOM 690 N N . SER A 1 96 ? -2.438 11.529 -2.355 1.00 87.31 96 SER A N 1
ATOM 691 C CA . SER A 1 96 ? -1.462 11.439 -1.274 1.00 87.31 96 SER A CA 1
ATOM 692 C C . SER A 1 96 ? -0.121 12.042 -1.711 1.00 87.31 96 SER A C 1
ATOM 694 O O . SER A 1 96 ? 0.400 11.669 -2.763 1.00 87.31 96 SER A O 1
ATOM 696 N N . PRO A 1 97 ? 0.513 12.922 -0.912 1.00 86.94 97 PRO A N 1
ATOM 697 C CA . PRO A 1 97 ? 1.862 13.413 -1.204 1.00 86.94 97 PRO A CA 1
ATOM 698 C C . PRO A 1 97 ? 2.887 12.283 -1.377 1.00 86.94 97 PRO A C 1
ATOM 700 O O . PRO A 1 97 ? 3.854 12.434 -2.123 1.00 86.94 97 PRO A O 1
ATOM 703 N N . LEU A 1 98 ? 2.643 11.143 -0.724 1.00 88.00 98 LEU A N 1
ATOM 704 C CA . LEU A 1 98 ? 3.461 9.937 -0.806 1.00 88.00 98 LEU A CA 1
ATOM 705 C C . LEU A 1 98 ? 3.509 9.353 -2.224 1.00 88.00 98 LEU A C 1
ATOM 707 O O . LEU A 1 98 ? 4.545 8.836 -2.632 1.00 88.00 98 LEU A O 1
ATOM 711 N N . ALA A 1 99 ? 2.443 9.509 -3.012 1.00 92.75 99 ALA A N 1
ATOM 712 C CA . ALA A 1 99 ? 2.373 9.015 -4.386 1.00 92.75 99 ALA A CA 1
ATOM 713 C C . ALA A 1 99 ? 3.514 9.551 -5.257 1.00 92.75 99 ALA A C 1
ATOM 715 O O . ALA A 1 99 ? 4.148 8.816 -6.010 1.00 92.75 99 ALA A O 1
ATOM 716 N N . ARG A 1 100 ? 3.860 10.828 -5.065 1.00 91.12 100 ARG A N 1
ATOM 717 C CA . ARG A 1 100 ? 4.937 11.501 -5.804 1.00 91.12 100 ARG A CA 1
ATOM 718 C C . ARG A 1 100 ? 6.329 11.012 -5.415 1.00 91.12 100 ARG A C 1
ATOM 720 O O . ARG A 1 100 ? 7.276 11.209 -6.170 1.00 91.12 100 ARG A O 1
ATOM 727 N N . LEU A 1 101 ? 6.467 10.419 -4.231 1.00 91.50 101 LEU A N 1
ATOM 728 C CA . LEU A 1 101 ? 7.742 9.921 -3.719 1.00 91.50 101 LEU A CA 1
ATOM 729 C C . LEU A 1 101 ? 7.986 8.457 -4.091 1.00 91.50 101 LEU A C 1
ATOM 731 O O . LEU A 1 101 ? 9.144 8.043 -4.128 1.00 91.50 101 LEU A O 1
ATOM 735 N N . ALA A 1 102 ? 6.930 7.694 -4.390 1.00 92.25 102 ALA A N 1
ATOM 736 C CA . ALA A 1 102 ? 7.012 6.255 -4.627 1.00 92.25 102 ALA A CA 1
ATOM 737 C C . ALA A 1 102 ? 8.035 5.872 -5.721 1.00 92.25 102 ALA A C 1
ATOM 739 O O . ALA A 1 102 ? 8.933 5.079 -5.421 1.00 92.25 102 ALA A O 1
ATOM 740 N N . PRO A 1 103 ? 8.029 6.478 -6.929 1.00 91.56 103 PRO A N 1
ATOM 741 C CA . PRO A 1 103 ? 8.986 6.100 -7.973 1.00 91.56 103 PRO A CA 1
ATOM 742 C C . PRO A 1 103 ? 10.442 6.390 -7.583 1.00 91.56 103 PRO A C 1
ATOM 744 O O . PRO A 1 103 ? 11.337 5.588 -7.846 1.00 91.56 103 PRO A O 1
ATOM 747 N N . SER A 1 104 ? 10.679 7.519 -6.908 1.00 91.50 104 SER A N 1
ATOM 748 C CA . SER A 1 104 ? 12.010 7.916 -6.437 1.00 91.50 104 SER A CA 1
ATOM 749 C C . SER A 1 104 ? 12.540 6.963 -5.367 1.00 91.50 104 SER A C 1
ATOM 751 O O . SER A 1 104 ? 13.707 6.581 -5.405 1.00 91.50 104 SER A O 1
ATOM 753 N N . PHE A 1 105 ? 11.688 6.543 -4.428 1.00 90.38 105 PHE A N 1
ATOM 754 C CA . PHE A 1 105 ? 12.066 5.585 -3.388 1.00 90.38 105 PHE A CA 1
ATOM 755 C C . PHE A 1 105 ? 12.374 4.203 -3.965 1.00 90.38 105 PHE A C 1
ATOM 757 O O . PHE A 1 105 ? 13.371 3.589 -3.588 1.00 90.38 105 PHE A O 1
ATOM 764 N N . ALA A 1 106 ? 11.570 3.740 -4.924 1.00 90.19 106 ALA A N 1
ATOM 765 C CA . ALA A 1 106 ? 11.821 2.480 -5.614 1.00 90.19 106 ALA A CA 1
ATOM 766 C C . ALA A 1 106 ? 13.184 2.479 -6.319 1.00 90.19 106 ALA A C 1
ATOM 768 O O . ALA A 1 106 ? 13.955 1.537 -6.150 1.00 90.19 106 ALA A O 1
ATOM 769 N N . ALA A 1 107 ? 13.532 3.568 -7.013 1.00 89.31 107 ALA A N 1
ATOM 770 C CA . ALA A 1 107 ? 14.839 3.707 -7.656 1.00 89.31 107 ALA A CA 1
ATOM 771 C C . ALA A 1 107 ? 16.009 3.646 -6.653 1.00 89.31 107 ALA A C 1
ATOM 773 O O . ALA A 1 107 ? 17.054 3.062 -6.948 1.00 89.31 107 ALA A O 1
ATOM 774 N N . VAL A 1 108 ? 15.843 4.219 -5.454 1.00 88.69 108 VAL A N 1
ATOM 775 C CA . VAL A 1 108 ? 16.850 4.126 -4.383 1.00 88.69 108 VAL A CA 1
ATOM 776 C C . VAL A 1 108 ? 16.998 2.685 -3.898 1.00 88.69 108 VAL A C 1
ATOM 778 O O . VAL A 1 108 ? 18.124 2.198 -3.810 1.00 88.69 108 VAL A O 1
ATOM 781 N N . MET A 1 109 ? 15.894 1.984 -3.631 1.00 85.75 109 MET A N 1
ATOM 782 C CA . MET A 1 109 ? 15.946 0.596 -3.154 1.00 85.75 109 MET A CA 1
ATOM 783 C C . MET A 1 109 ? 16.496 -0.378 -4.199 1.00 85.75 109 MET A C 1
ATOM 785 O O . MET A 1 109 ? 17.201 -1.318 -3.849 1.00 85.75 109 MET A O 1
ATOM 789 N N . GLU A 1 110 ? 16.240 -0.138 -5.484 1.00 86.69 110 GLU A N 1
ATOM 790 C CA . GLU A 1 110 ? 16.831 -0.914 -6.582 1.00 86.69 110 GLU A CA 1
ATOM 791 C C . GLU A 1 110 ? 18.348 -0.724 -6.665 1.00 86.69 110 GLU A C 1
ATOM 793 O O . GLU A 1 110 ? 19.086 -1.652 -6.996 1.00 86.69 110 GLU A O 1
ATOM 798 N N . ARG A 1 111 ? 18.835 0.477 -6.334 1.00 87.00 111 ARG A N 1
ATOM 799 C CA . ARG A 1 111 ? 20.268 0.777 -6.302 1.00 87.00 111 ARG A CA 1
ATOM 800 C C . ARG A 1 111 ? 20.951 0.276 -5.032 1.00 87.00 111 ARG A C 1
ATOM 802 O O . ARG A 1 111 ? 22.154 0.013 -5.069 1.00 87.00 111 ARG A O 1
ATOM 809 N N . TRP A 1 112 ? 20.208 0.186 -3.935 1.00 81.38 112 TRP A N 1
ATOM 810 C CA . TRP A 1 112 ? 20.716 -0.161 -2.614 1.00 81.38 112 TRP A CA 1
ATOM 811 C C . TRP A 1 112 ? 19.803 -1.182 -1.927 1.00 81.38 112 TRP A C 1
ATOM 813 O O . TRP A 1 112 ? 19.075 -0.834 -0.994 1.00 81.38 112 TRP A O 1
ATOM 823 N N . PRO A 1 113 ? 19.813 -2.445 -2.388 1.00 72.12 113 PRO A N 1
ATOM 824 C CA . PRO A 1 113 ? 18.982 -3.473 -1.785 1.00 72.12 113 PRO A CA 1
ATOM 825 C C . PRO A 1 113 ? 19.365 -3.641 -0.312 1.00 72.12 113 PRO A C 1
ATOM 827 O O . PRO A 1 113 ? 20.549 -3.742 0.028 1.00 72.12 113 PRO A O 1
ATOM 830 N N . LEU A 1 114 ? 18.362 -3.638 0.566 1.00 65.00 114 LEU A N 1
ATOM 831 C CA . LEU A 1 114 ? 18.568 -3.953 1.975 1.00 65.00 114 LEU A CA 1
ATOM 832 C C . LEU A 1 114 ? 19.069 -5.404 2.095 1.00 65.00 114 LEU A C 1
ATOM 834 O O . LEU A 1 114 ? 18.646 -6.256 1.308 1.00 65.00 114 LEU A O 1
ATOM 838 N N . PRO A 1 115 ? 19.984 -5.695 3.036 1.00 63.72 115 PRO A N 1
ATOM 839 C CA . PRO A 1 115 ? 20.383 -7.070 3.304 1.00 63.72 115 PRO A CA 1
ATOM 840 C C . PRO A 1 115 ? 19.154 -7.893 3.714 1.00 63.72 115 PRO A C 1
ATOM 842 O O . PRO A 1 115 ? 18.308 -7.400 4.462 1.00 63.72 115 PRO A O 1
ATOM 845 N N . ALA A 1 116 ? 19.072 -9.110 3.172 1.00 57.41 116 ALA A N 1
ATOM 846 C CA . ALA A 1 116 ? 18.005 -10.075 3.438 1.00 57.41 116 ALA A CA 1
ATOM 847 C C . ALA A 1 116 ? 18.012 -10.580 4.887 1.00 57.41 116 ALA A C 1
ATOM 849 O O . ALA A 1 116 ? 19.116 -10.666 5.477 1.00 57.41 116 ALA A O 1
#

pLDDT: mean 82.1, std 15.22, range [39.91, 95.81]

Foldseek 3Di:
DDDDDDDDDPPPPPPDQDPLLVLLQVLQQPDDPVCNVVSCVVSQKAWLDWDDDDPPDQAWIWTWIWHDDDPPIWIWIWTGTPDDGIDIDTLSPDPDPVSVCNVVSVVVCVVPPDDD

Secondary structure (DSSP, 8-state):
-PPPP----------PPPHHHHHHHHHHHT--GGGHHHHHHHTTPEEEEEEPPPTT--PPEEEEEEES-TTS-EEEEEEE-SSS--EEEETTT---GGGGTHHHHHHHHHHSPPP-